Protein AF-A0A7X6T8S1-F1 (afdb_monomer)

Foldseek 3Di:
DVVVVVVVVVVVVVVVVPPPPPPPDPADWAKEAEAAVPFADDGDDIDIHHAFAFDDDDPFGGGDPPAQKDWDAWWWADPNDTDGDDRRGTHHHHGYTYIDIDGNDD

Solvent-accessible surface area (backbone atoms only — not comparable to full-atom values): 6478 Å² total; per-residue (Å²): 117,72,69,64,52,52,54,53,51,55,52,50,53,53,54,64,70,67,45,78,82,74,76,76,63,100,56,66,69,28,43,44,36,60,39,51,76,94,51,52,46,71,73,59,80,65,43,80,41,56,50,63,40,52,59,80,78,70,80,81,56,44,53,41,91,89,47,63,44,41,71,69,50,48,24,39,73,56,96,91,42,79,39,79,61,61,54,84,47,60,39,74,58,70,44,59,36,35,48,39,71,42,68,62,89,127

Structure (mmCIF, N/CA/C/O backbone):
data_AF-A0A7X6T8S1-F1
#
_entry.id   AF-A0A7X6T8S1-F1
#
loop_
_atom_site.group_PDB
_atom_site.id
_atom_site.type_symbol
_atom_site.label_atom_id
_atom_site.label_alt_id
_atom_site.label_comp_id
_atom_site.label_asym_id
_atom_site.label_entity_id
_atom_site.label_seq_id
_atom_site.pdbx_PDB_ins_code
_atom_site.Cartn_x
_atom_site.Cartn_y
_atom_site.Cartn_z
_atom_site.occupancy
_atom_site.B_iso_or_equiv
_atom_site.auth_seq_id
_atom_site.auth_comp_id
_atom_site.auth_asym_id
_atom_site.auth_atom_id
_atom_site.pdbx_PDB_model_num
ATOM 1 N N . MET A 1 1 ? -36.682 29.030 -14.613 1.00 52.78 1 MET A N 1
ATOM 2 C CA . MET A 1 1 ? -35.561 28.813 -13.664 1.00 52.78 1 MET A CA 1
ATOM 3 C C . MET A 1 1 ? -35.725 27.563 -12.783 1.00 52.78 1 MET A C 1
ATOM 5 O O . MET A 1 1 ? -34.734 26.887 -12.562 1.00 52.78 1 MET A O 1
ATOM 9 N N . LYS A 1 2 ? -36.947 27.162 -12.382 1.00 51.16 2 LYS A N 1
ATOM 10 C CA . LYS A 1 2 ? -37.211 25.967 -11.539 1.00 51.16 2 LYS A CA 1
ATOM 11 C C . LYS A 1 2 ? -36.803 24.598 -12.132 1.00 51.16 2 LYS A C 1
ATOM 13 O O . LYS A 1 2 ? -36.411 23.716 -11.385 1.00 51.16 2 LYS A O 1
ATOM 18 N N . LYS A 1 3 ? -36.840 24.424 -13.462 1.00 49.94 3 LYS A N 1
ATOM 19 C CA . LYS A 1 3 ? -36.527 23.135 -14.125 1.00 49.94 3 LYS A CA 1
ATOM 20 C C . LYS A 1 3 ? -35.024 22.821 -14.207 1.00 49.94 3 LYS A C 1
ATOM 22 O O . LYS A 1 3 ? -34.639 21.662 -14.149 1.00 49.94 3 LYS A O 1
ATOM 27 N N . ARG A 1 4 ? -34.177 23.857 -14.311 1.00 57.84 4 ARG A N 1
ATOM 28 C CA . ARG A 1 4 ? -32.709 23.705 -14.367 1.00 57.84 4 ARG A CA 1
ATOM 29 C C . ARG A 1 4 ? -32.128 23.389 -12.988 1.00 57.84 4 ARG A C 1
ATOM 31 O O . ARG A 1 4 ? -31.202 22.603 -12.887 1.00 57.84 4 ARG A O 1
ATO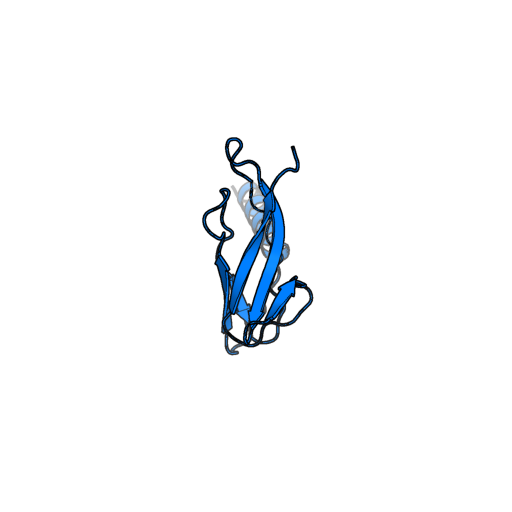M 38 N N . ILE A 1 5 ? -32.736 23.947 -11.940 1.00 61.72 5 ILE A N 1
ATOM 39 C CA . ILE A 1 5 ? -32.377 23.674 -10.543 1.00 61.72 5 ILE A CA 1
ATOM 40 C C . ILE A 1 5 ? -32.802 22.254 -10.145 1.00 61.72 5 ILE A C 1
ATOM 42 O O . ILE A 1 5 ? -32.037 21.560 -9.492 1.00 61.72 5 ILE A O 1
ATOM 46 N N . PHE A 1 6 ? -33.974 21.790 -10.600 1.00 61.16 6 PHE A N 1
ATOM 47 C CA . PHE A 1 6 ? -34.445 20.431 -10.309 1.00 61.16 6 PHE A CA 1
ATOM 48 C C . PHE A 1 6 ? -33.547 19.348 -10.931 1.00 61.16 6 PHE A C 1
ATOM 50 O O . PHE A 1 6 ? -33.230 18.367 -10.269 1.00 61.16 6 PHE A O 1
ATOM 57 N N . GLY A 1 7 ? -33.070 19.556 -12.165 1.00 63.44 7 GLY A N 1
ATOM 58 C CA . GLY A 1 7 ? -32.099 18.653 -12.797 1.00 63.44 7 GLY A CA 1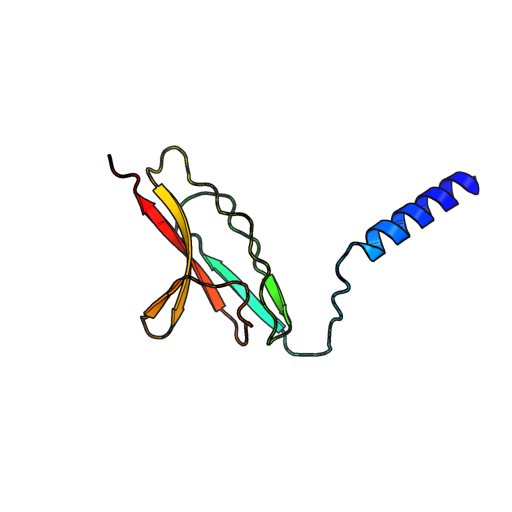
ATOM 59 C C . GLY A 1 7 ? -30.730 18.654 -12.107 1.00 63.44 7 GLY A C 1
ATOM 60 O O . GLY A 1 7 ? -30.115 17.601 -11.971 1.00 63.44 7 GLY A O 1
ATOM 61 N N . LEU A 1 8 ? -30.282 19.814 -11.614 1.00 62.50 8 LEU A N 1
ATOM 62 C CA . LEU A 1 8 ? -29.016 19.934 -10.887 1.00 62.50 8 LEU A CA 1
ATOM 63 C C . LEU A 1 8 ? -29.079 19.259 -9.504 1.00 62.50 8 LEU A C 1
ATOM 65 O O . LEU A 1 8 ? -28.134 18.586 -9.113 1.00 62.50 8 LEU A O 1
ATOM 69 N N . LEU A 1 9 ? -30.208 19.380 -8.795 1.00 61.31 9 LEU A N 1
ATOM 70 C CA . LEU A 1 9 ? -30.448 18.703 -7.514 1.00 61.31 9 LEU A CA 1
ATOM 71 C C . LEU A 1 9 ? -30.560 17.181 -7.672 1.00 61.31 9 LEU A C 1
ATOM 73 O O . LEU A 1 9 ? -29.985 16.450 -6.876 1.00 61.31 9 LEU A O 1
ATOM 77 N N . LEU A 1 10 ? -31.241 16.698 -8.716 1.00 63.22 10 LEU A N 1
ATOM 78 C CA . LEU A 1 10 ? -31.360 15.261 -8.981 1.00 63.22 10 LEU A CA 1
ATOM 79 C C . LEU A 1 10 ? -30.003 14.641 -9.358 1.00 63.22 10 LEU A C 1
ATOM 81 O O . LEU A 1 10 ? -29.666 13.555 -8.893 1.00 63.22 10 LEU A O 1
ATOM 85 N N . SER A 1 11 ? -29.201 15.365 -10.148 1.00 63.34 11 SER A N 1
ATOM 86 C CA . SER A 1 11 ? -27.821 14.989 -10.468 1.00 63.34 11 SER A CA 1
ATOM 87 C C . SER A 1 11 ? -26.934 14.961 -9.223 1.00 63.34 11 SER A C 1
ATOM 89 O O . SER A 1 11 ? -26.147 14.035 -9.073 1.00 63.34 11 SER A O 1
ATOM 91 N N . LEU A 1 12 ? -27.064 15.938 -8.320 1.00 62.00 12 LEU A N 1
ATOM 92 C CA . LEU A 1 12 ? -26.287 16.001 -7.080 1.00 62.00 12 LEU A CA 1
ATOM 93 C C . LEU A 1 12 ? -26.641 14.852 -6.118 1.00 62.00 12 LEU A C 1
ATOM 95 O O . LEU A 1 12 ? -25.747 14.264 -5.515 1.00 62.00 12 LEU A O 1
ATOM 99 N N . CYS A 1 13 ? -27.921 14.476 -6.024 1.00 57.38 13 CYS A N 1
ATOM 100 C CA . CYS A 1 13 ? -28.364 13.328 -5.228 1.00 57.38 13 CYS A CA 1
ATOM 101 C C . CYS A 1 13 ? -27.858 11.986 -5.779 1.00 57.38 13 CYS A C 1
ATOM 103 O O . CYS A 1 13 ? -27.534 11.098 -4.996 1.00 57.38 13 CYS A O 1
ATOM 105 N N . LEU A 1 14 ? -27.758 11.835 -7.104 1.00 60.44 14 LEU A N 1
ATOM 106 C CA . LEU A 1 14 ? -27.240 10.609 -7.717 1.00 60.44 14 LEU A CA 1
ATOM 107 C C . LEU A 1 14 ? -25.730 10.452 -7.482 1.00 60.44 14 LEU A C 1
ATOM 109 O O . LEU A 1 14 ? -25.260 9.347 -7.227 1.00 60.44 14 LEU A O 1
ATOM 113 N N . VAL A 1 15 ? -24.981 11.560 -7.504 1.00 58.38 15 VAL A N 1
ATOM 114 C CA . VAL A 1 15 ? -23.538 11.557 -7.211 1.00 58.38 15 VAL A CA 1
ATOM 115 C C . VAL A 1 15 ? -23.298 11.237 -5.730 1.00 58.38 15 VAL A C 1
ATOM 117 O O . VAL A 1 15 ? -22.388 10.481 -5.415 1.00 58.38 15 VAL A O 1
ATOM 120 N N . MET A 1 16 ? -24.157 11.724 -4.826 1.00 58.03 16 MET A N 1
ATOM 121 C CA . MET A 1 16 ? -24.076 11.451 -3.384 1.00 58.03 16 MET A CA 1
ATOM 122 C C . MET A 1 16 ? -24.487 10.014 -2.996 1.00 58.03 16 MET A C 1
ATOM 124 O O . MET A 1 16 ? -24.081 9.535 -1.945 1.00 58.03 16 MET A O 1
ATOM 128 N N . ALA A 1 17 ? -25.252 9.310 -3.837 1.00 57.12 17 ALA A N 1
ATOM 129 C CA . ALA A 1 17 ? -25.625 7.905 -3.624 1.00 57.12 17 ALA A CA 1
ATOM 130 C C . ALA A 1 17 ? -24.613 6.897 -4.208 1.00 57.12 17 ALA A C 1
ATOM 132 O O . ALA A 1 17 ? -24.687 5.710 -3.897 1.00 57.12 17 ALA A O 1
ATOM 133 N N . LEU A 1 18 ? -23.699 7.361 -5.071 1.00 57.06 18 LEU A N 1
ATOM 134 C CA . LEU A 1 18 ? -22.631 6.558 -5.681 1.00 57.06 18 LEU A CA 1
ATOM 135 C C . LEU A 1 18 ? -21.289 6.692 -4.956 1.00 57.06 18 LEU A C 1
ATOM 137 O O . LEU A 1 18 ? -20.407 5.862 -5.168 1.00 57.06 18 LEU A O 1
ATOM 141 N N . VAL A 1 19 ? -21.124 7.699 -4.092 1.00 57.44 19 VAL A N 1
ATOM 142 C CA . VAL A 1 19 ? -20.046 7.665 -3.099 1.00 57.44 19 VAL A CA 1
ATOM 143 C C . VAL A 1 19 ? -20.392 6.539 -2.127 1.00 57.44 19 VAL A C 1
ATOM 145 O O . VAL A 1 19 ? -21.508 6.545 -1.597 1.00 57.44 19 VAL A O 1
ATOM 148 N N . PRO A 1 20 ? -19.500 5.564 -1.882 1.00 59.56 20 PRO A N 1
ATOM 149 C CA . PRO A 1 20 ? -19.719 4.618 -0.805 1.00 59.56 20 PRO A CA 1
ATOM 150 C C . PRO A 1 20 ? -20.019 5.427 0.455 1.00 59.56 20 PRO A C 1
ATOM 152 O O . PRO A 1 20 ? -19.250 6.319 0.815 1.00 59.56 20 PRO A O 1
ATOM 155 N N . ASN A 1 21 ? -21.173 5.160 1.074 1.00 54.16 21 ASN A N 1
ATOM 156 C CA . ASN A 1 21 ? -21.493 5.667 2.399 1.00 54.16 21 ASN A CA 1
ATOM 157 C C . ASN A 1 21 ? -20.384 5.146 3.316 1.00 54.16 21 ASN A C 1
ATOM 159 O O . ASN A 1 21 ? -20.453 4.023 3.815 1.00 54.16 21 ASN A O 1
ATOM 163 N N . LEU A 1 22 ? -19.334 5.942 3.497 1.00 50.75 22 LEU A N 1
ATOM 164 C CA . LEU A 1 22 ? -18.404 5.780 4.592 1.00 50.75 22 LEU A CA 1
ATOM 165 C C . LEU A 1 22 ? -19.244 6.099 5.819 1.00 50.75 22 LEU A C 1
ATOM 167 O O . LEU A 1 22 ? -19.375 7.251 6.228 1.00 50.75 22 LEU A O 1
ATOM 171 N N . ALA A 1 23 ? -19.902 5.072 6.352 1.00 52.72 23 ALA A N 1
ATOM 172 C CA . ALA A 1 23 ? -20.342 5.068 7.725 1.00 52.72 23 ALA A CA 1
ATOM 173 C C . ALA A 1 23 ? -19.067 5.276 8.541 1.00 52.72 23 ALA A C 1
ATOM 175 O O . ALA A 1 23 ? -18.348 4.328 8.848 1.00 52.72 23 ALA A O 1
ATOM 176 N N . MET A 1 24 ? -18.727 6.540 8.786 1.00 55.72 24 MET A N 1
ATOM 177 C CA . MET A 1 24 ? -17.681 6.909 9.714 1.00 55.72 24 MET A CA 1
ATOM 178 C C . MET A 1 24 ? -18.231 6.542 11.084 1.00 55.72 24 MET A C 1
ATOM 180 O O . MET A 1 24 ? -18.914 7.327 11.737 1.00 55.72 24 MET A O 1
ATOM 184 N N . ALA A 1 25 ? -18.033 5.278 11.449 1.00 54.16 25 ALA A N 1
ATOM 185 C CA . ALA A 1 25 ? -18.090 4.867 12.829 1.00 54.16 25 ALA A CA 1
ATOM 186 C C . ALA A 1 25 ? -17.097 5.757 13.585 1.00 54.16 25 ALA A C 1
ATOM 188 O O . ALA A 1 25 ? -15.992 5.995 13.101 1.00 54.16 25 ALA A O 1
ATOM 189 N N . ASP A 1 26 ? -17.524 6.258 14.738 1.00 61.88 26 ASP A N 1
ATOM 190 C CA . ASP A 1 26 ? -16.759 7.024 15.728 1.00 61.88 26 ASP A CA 1
ATOM 191 C C . ASP A 1 26 ? -15.633 6.169 16.360 1.00 61.88 26 ASP A C 1
ATOM 193 O O . ASP A 1 26 ? -15.538 6.013 17.572 1.00 61.88 26 ASP A O 1
ATOM 197 N N . GLY A 1 27 ? -14.854 5.485 15.522 1.00 71.75 27 GLY A N 1
ATOM 198 C CA . GLY A 1 27 ? -13.854 4.492 15.891 1.00 71.75 27 GLY A CA 1
ATOM 199 C C . GLY A 1 27 ? -12.471 4.866 15.375 1.00 71.75 27 GLY A C 1
ATOM 200 O O . GLY A 1 27 ? -12.337 5.634 14.422 1.00 71.75 27 GLY A O 1
ATOM 201 N N . ASP A 1 28 ? -11.449 4.303 16.021 1.00 92.44 28 ASP A N 1
ATOM 202 C CA . ASP A 1 28 ? -10.042 4.518 15.683 1.00 92.44 28 ASP A CA 1
ATOM 203 C C . ASP A 1 28 ? -9.791 4.336 14.181 1.00 92.44 28 ASP A C 1
ATOM 205 O O . ASP A 1 28 ? -10.263 3.378 13.564 1.00 92.44 28 ASP A O 1
ATOM 209 N N . THR A 1 29 ? -9.017 5.245 13.593 1.00 96.12 29 THR A N 1
ATOM 210 C CA . THR A 1 29 ? -8.551 5.140 12.208 1.00 96.12 29 THR A CA 1
ATOM 211 C C . THR A 1 29 ? -7.097 4.708 12.163 1.00 96.12 29 THR A C 1
ATOM 213 O O . THR A 1 29 ? -6.320 5.051 13.052 1.00 96.12 29 THR A O 1
ATOM 216 N N . VAL A 1 30 ? -6.723 4.032 11.085 1.00 97.75 30 VAL A N 1
ATOM 217 C CA . VAL A 1 30 ? -5.345 3.642 10.781 1.00 97.75 30 VAL A CA 1
ATOM 218 C C . VAL A 1 30 ? -4.948 4.149 9.403 1.00 97.75 30 VAL A C 1
ATOM 220 O O . VAL A 1 30 ? -5.794 4.364 8.529 1.00 97.75 30 VAL A O 1
ATOM 223 N N . THR A 1 31 ? -3.651 4.352 9.215 1.00 98.38 31 THR A N 1
ATOM 224 C CA . THR A 1 31 ? -3.063 4.843 7.973 1.00 98.38 31 THR A CA 1
ATOM 225 C C . THR A 1 31 ? -2.326 3.727 7.247 1.00 98.38 31 THR A C 1
ATOM 227 O O . THR A 1 31 ? -1.418 3.099 7.792 1.00 98.38 31 THR A O 1
ATOM 230 N N . VAL A 1 32 ? -2.675 3.526 5.978 1.00 98.50 32 VAL A N 1
ATOM 231 C CA . VAL A 1 32 ? -1.937 2.678 5.040 1.00 98.50 32 VAL A CA 1
ATOM 232 C C . VAL A 1 32 ? -1.135 3.578 4.114 1.00 98.50 32 VAL A C 1
ATOM 234 O O . VAL A 1 32 ? -1.702 4.354 3.341 1.00 98.50 32 VAL A O 1
ATOM 237 N N . SER A 1 33 ? 0.188 3.486 4.216 1.00 98.19 33 SER A N 1
ATOM 238 C CA . SER A 1 33 ? 1.121 4.224 3.366 1.00 98.19 33 SER A CA 1
ATOM 239 C C . SER A 1 33 ? 1.670 3.341 2.255 1.00 98.19 33 SER A C 1
ATOM 241 O O . SER A 1 33 ? 1.892 2.149 2.466 1.00 98.19 33 SER A O 1
ATOM 243 N N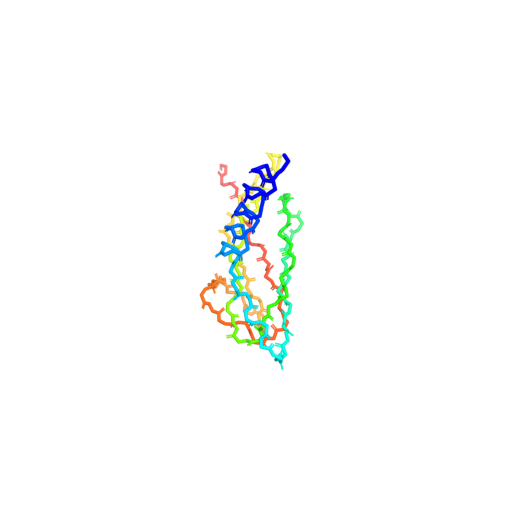 . PHE A 1 34 ? 1.940 3.931 1.094 1.00 97.75 34 PHE A N 1
ATOM 244 C CA . PHE A 1 34 ? 2.500 3.224 -0.056 1.00 97.75 34 PHE A CA 1
ATOM 245 C C . PHE A 1 34 ? 3.927 3.706 -0.321 1.00 97.75 34 PHE A C 1
ATOM 247 O O . PHE A 1 34 ? 4.158 4.876 -0.615 1.00 97.75 34 PHE A O 1
ATOM 254 N N . ASP A 1 35 ? 4.891 2.799 -0.193 1.00 97.12 35 ASP A N 1
ATOM 255 C CA . ASP A 1 35 ? 6.307 3.050 -0.451 1.00 97.12 35 ASP A CA 1
ATOM 256 C C . ASP A 1 35 ? 6.708 2.399 -1.776 1.00 97.12 35 ASP A C 1
ATOM 258 O O . ASP A 1 35 ? 6.718 1.176 -1.911 1.00 97.12 35 ASP A O 1
ATOM 262 N N . MET A 1 36 ? 7.043 3.235 -2.754 1.00 95.44 36 MET A N 1
ATOM 263 C CA . MET A 1 36 ? 7.404 2.817 -4.108 1.00 95.44 36 MET A CA 1
ATOM 264 C C . MET A 1 36 ? 8.795 2.181 -4.215 1.00 95.44 36 MET A C 1
ATOM 266 O O . MET A 1 36 ? 9.114 1.638 -5.269 1.00 95.44 36 MET A O 1
ATOM 270 N N . LYS A 1 37 ? 9.622 2.224 -3.159 1.00 94.44 37 LYS A N 1
ATOM 271 C CA . LYS A 1 37 ? 11.011 1.728 -3.177 1.00 94.44 37 LYS A CA 1
ATOM 272 C C . LYS A 1 37 ? 11.851 2.319 -4.312 1.00 94.44 37 LYS A C 1
ATOM 274 O O . LYS A 1 37 ? 12.596 1.599 -4.963 1.00 94.44 37 LYS A O 1
ATOM 279 N N . ASP A 1 38 ? 11.718 3.62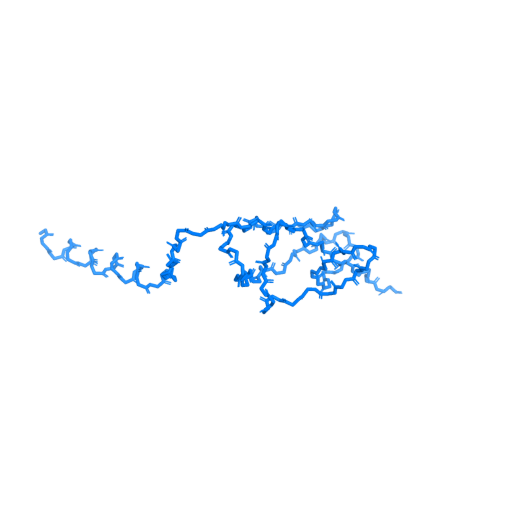9 -4.514 1.00 90.25 38 ASP A N 1
ATOM 280 C CA . ASP A 1 38 ? 12.499 4.432 -5.466 1.00 90.25 38 ASP A CA 1
ATOM 281 C C . ASP A 1 38 ? 12.367 4.031 -6.949 1.00 90.25 38 ASP A C 1
ATOM 283 O O . ASP A 1 38 ? 13.200 4.417 -7.763 1.00 90.25 38 ASP A O 1
ATOM 287 N N . HIS A 1 39 ? 11.305 3.307 -7.313 1.00 91.38 39 HIS A N 1
ATOM 288 C CA . HIS A 1 39 ? 11.019 2.894 -8.688 1.00 91.38 39 HIS A CA 1
ATOM 289 C C . HIS A 1 39 ? 9.670 3.414 -9.177 1.00 91.38 39 HIS A C 1
ATOM 291 O O . HIS A 1 39 ? 8.729 3.576 -8.398 1.00 91.38 39 HIS A O 1
ATOM 297 N N . GLY A 1 40 ? 9.555 3.597 -10.493 1.00 90.00 40 GLY A N 1
ATOM 298 C CA . GLY A 1 40 ? 8.297 3.960 -11.142 1.00 90.00 40 GLY A CA 1
ATOM 299 C C . GLY A 1 40 ? 7.774 5.361 -10.800 1.00 90.00 40 GLY A C 1
ATOM 300 O O . GLY A 1 40 ? 8.449 6.205 -10.214 1.00 90.00 40 GLY A O 1
ATOM 301 N N . THR A 1 41 ? 6.536 5.631 -11.207 1.00 90.25 41 THR A N 1
ATOM 302 C CA . THR A 1 41 ? 5.819 6.892 -10.972 1.00 90.25 41 THR A CA 1
ATOM 303 C C . THR A 1 41 ? 4.366 6.624 -10.589 1.00 90.25 41 THR A C 1
ATOM 305 O O . THR A 1 41 ? 3.878 5.499 -10.702 1.00 90.25 41 THR A O 1
ATOM 308 N N . GLY A 1 42 ? 3.665 7.662 -10.121 1.00 88.94 42 GLY A N 1
ATOM 309 C CA . GLY A 1 42 ? 2.259 7.535 -9.730 1.00 88.94 42 GLY A CA 1
ATOM 310 C C . GLY A 1 42 ? 2.074 6.795 -8.406 1.00 88.94 42 GLY A C 1
ATOM 311 O O . GLY A 1 42 ? 1.212 5.932 -8.306 1.00 88.94 42 GLY A O 1
ATOM 312 N N . ALA A 1 43 ? 2.891 7.123 -7.397 1.00 89.56 43 ALA A N 1
ATOM 313 C CA . ALA A 1 43 ? 2.732 6.581 -6.050 1.00 89.56 43 ALA A CA 1
ATOM 314 C C . ALA A 1 43 ? 1.275 6.753 -5.568 1.00 89.56 43 ALA A C 1
ATOM 316 O O . ALA A 1 43 ? 0.752 7.874 -5.649 1.00 89.56 43 ALA A O 1
ATOM 317 N N . PRO A 1 44 ? 0.616 5.692 -5.066 1.00 95.50 44 PRO A N 1
ATOM 318 C CA . PRO A 1 44 ? -0.739 5.817 -4.558 1.00 95.50 44 PRO A CA 1
ATOM 319 C C . PRO A 1 44 ? -0.825 6.803 -3.395 1.00 95.50 44 PRO A C 1
ATOM 321 O O . PRO A 1 44 ? 0.101 6.946 -2.596 1.00 95.50 44 PRO A O 1
ATOM 324 N N . VAL A 1 45 ? -1.977 7.458 -3.270 1.00 96.06 45 VAL A N 1
ATOM 325 C CA . VAL A 1 45 ? -2.260 8.311 -2.114 1.00 96.06 45 VAL A CA 1
ATOM 326 C C . VAL A 1 45 ? -2.447 7.429 -0.878 1.00 96.06 45 VAL A C 1
ATOM 328 O O . VAL A 1 45 ? -3.152 6.420 -0.929 1.00 96.06 45 VAL A O 1
ATOM 331 N N . ASN A 1 46 ? -1.840 7.830 0.241 1.00 97.62 46 ASN A N 1
ATOM 332 C CA . ASN A 1 46 ? -2.041 7.161 1.524 1.00 97.62 46 ASN A CA 1
ATOM 333 C C . ASN A 1 46 ? -3.527 7.131 1.896 1.00 97.62 46 ASN A C 1
ATOM 335 O O . ASN A 1 46 ? -4.256 8.105 1.698 1.00 97.62 46 ASN A O 1
ATOM 339 N N . GLN A 1 47 ? -3.961 6.022 2.483 1.00 98.06 47 GLN A N 1
ATOM 340 C CA . GLN A 1 47 ? -5.349 5.830 2.883 1.00 98.06 47 GLN A CA 1
ATOM 341 C C . GLN A 1 47 ? -5.479 5.942 4.396 1.00 98.06 47 GLN A C 1
ATOM 343 O O . GLN A 1 47 ? -4.726 5.307 5.131 1.00 98.06 47 GLN A O 1
ATOM 348 N N . THR A 1 48 ? -6.467 6.704 4.857 1.00 97.44 48 THR A N 1
ATOM 349 C CA . THR A 1 48 ? -6.919 6.692 6.251 1.00 97.44 48 THR A CA 1
ATOM 350 C C . THR A 1 48 ? -8.255 5.970 6.296 1.00 97.44 48 THR A C 1
ATOM 352 O O . THR A 1 48 ? -9.238 6.444 5.725 1.00 97.44 48 THR A O 1
ATOM 355 N N . ILE A 1 49 ? -8.279 4.806 6.938 1.00 96.19 49 ILE A N 1
ATOM 356 C CA . ILE A 1 49 ? -9.433 3.902 6.970 1.00 96.19 49 ILE A CA 1
ATOM 357 C C . ILE A 1 49 ? -9.810 3.567 8.416 1.00 96.19 49 ILE A C 1
ATOM 359 O O . ILE A 1 49 ? -8.954 3.649 9.302 1.00 96.19 49 ILE A O 1
ATOM 363 N N . PRO A 1 50 ? -11.071 3.193 8.690 1.00 96.06 50 PRO A N 1
ATOM 364 C CA . PRO A 1 50 ? -11.441 2.676 10.000 1.00 96.06 50 PRO A CA 1
ATOM 365 C C . PRO A 1 50 ? -10.598 1.449 10.371 1.00 96.06 50 PRO A C 1
ATOM 367 O O . PRO A 1 50 ? -10.323 0.579 9.544 1.00 96.06 50 PRO A O 1
ATOM 370 N N . LYS A 1 51 ? -10.190 1.353 11.634 1.00 96.25 51 LYS A N 1
ATOM 371 C CA . LYS A 1 51 ? -9.472 0.187 12.147 1.00 96.25 51 LYS A CA 1
ATOM 372 C C . LYS A 1 51 ? -10.320 -1.074 11.975 1.00 96.25 51 LYS A C 1
ATOM 374 O O . LYS A 1 51 ? -11.508 -1.098 12.290 1.00 96.25 51 LYS A O 1
ATOM 379 N N . GLY A 1 52 ? -9.685 -2.143 11.511 1.00 96.25 52 GLY A N 1
ATOM 380 C CA . GLY A 1 52 ? -10.321 -3.436 11.292 1.00 96.25 52 GLY A CA 1
ATOM 381 C C . GLY A 1 52 ? -11.050 -3.559 9.954 1.00 96.25 52 GLY A C 1
ATOM 382 O O . GLY A 1 52 ? -11.749 -4.551 9.767 1.00 96.25 52 GLY A O 1
ATOM 383 N N . THR A 1 53 ? -10.889 -2.611 9.025 1.00 96.19 53 THR A N 1
ATOM 384 C CA . THR A 1 53 ? -11.413 -2.714 7.651 1.00 96.19 53 THR A CA 1
ATOM 385 C C . THR A 1 53 ? -10.289 -2.933 6.636 1.00 96.19 53 THR A C 1
ATOM 387 O O . THR A 1 53 ? -9.136 -2.593 6.920 1.00 96.19 53 THR A O 1
ATOM 390 N N . PRO A 1 54 ? -10.582 -3.495 5.452 1.00 97.88 54 PRO A N 1
ATOM 391 C CA . PRO A 1 54 ? -9.604 -3.569 4.375 1.00 97.88 54 PRO A CA 1
ATOM 392 C C . PRO A 1 54 ? -9.303 -2.187 3.786 1.00 97.88 54 PRO A C 1
ATOM 394 O O . PRO A 1 54 ? -10.160 -1.300 3.768 1.00 97.88 54 PRO A O 1
ATOM 397 N N . ALA A 1 55 ? -8.079 -2.025 3.283 1.00 97.94 55 ALA A N 1
ATOM 398 C CA . ALA A 1 55 ? -7.717 -0.906 2.421 1.00 97.94 55 ALA A CA 1
ATOM 399 C C . ALA A 1 55 ? -8.216 -1.154 0.994 1.00 97.94 55 ALA A C 1
ATOM 401 O O . ALA A 1 55 ? -8.345 -2.299 0.564 1.00 97.94 55 ALA A O 1
ATOM 402 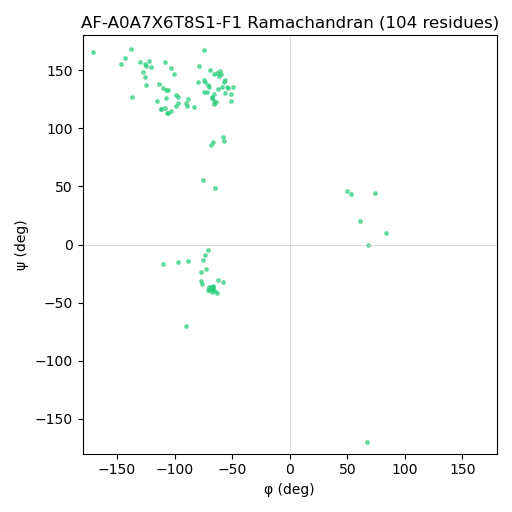N N . VAL A 1 56 ? -8.457 -0.086 0.239 1.00 98.06 56 VAL A N 1
ATOM 403 C CA . VAL A 1 56 ? -8.769 -0.200 -1.188 1.00 98.06 56 VAL A CA 1
ATOM 404 C C . VAL A 1 56 ? -7.482 -0.536 -1.937 1.00 98.06 56 VAL A C 1
ATOM 406 O O . VAL A 1 56 ? -6.458 0.116 -1.731 1.00 98.06 56 VAL A O 1
ATOM 409 N N . GLU A 1 57 ? -7.515 -1.545 -2.803 1.00 97.50 57 GLU A N 1
ATOM 410 C CA . GLU A 1 57 ? -6.389 -1.828 -3.695 1.00 97.50 57 GLU A CA 1
ATOM 411 C C . GLU A 1 57 ? -6.189 -0.643 -4.656 1.00 97.50 57 GLU A C 1
ATOM 413 O O . GLU A 1 57 ? -7.151 -0.237 -5.317 1.00 97.50 57 GLU A O 1
ATOM 418 N N . PRO A 1 58 ? -4.994 -0.022 -4.692 1.00 96.56 58 PRO A N 1
ATOM 419 C CA . PRO A 1 58 ? -4.739 1.091 -5.595 1.00 96.56 58 PRO A CA 1
ATOM 420 C C . PRO A 1 58 ? -4.576 0.595 -7.035 1.00 96.56 58 PRO A C 1
ATOM 422 O O . PRO A 1 58 ? -4.381 -0.593 -7.279 1.00 96.56 58 PRO A O 1
ATOM 425 N N . GLU A 1 59 ? -4.589 1.523 -7.991 1.00 95.44 59 GLU A N 1
ATOM 426 C CA . GLU A 1 59 ? -4.075 1.216 -9.327 1.00 95.44 59 GLU A CA 1
ATOM 427 C C . GLU A 1 59 ? -2.589 0.837 -9.250 1.00 95.44 59 GLU A C 1
ATOM 429 O O . GLU A 1 59 ? -1.837 1.374 -8.425 1.00 95.44 59 GLU A O 1
ATOM 434 N N . ASP A 1 60 ? -2.177 -0.092 -10.113 1.00 93.31 60 ASP A N 1
ATOM 435 C CA . ASP A 1 60 ? -0.791 -0.541 -10.168 1.00 93.31 60 ASP A CA 1
ATOM 436 C C . ASP A 1 60 ? 0.136 0.627 -10.538 1.00 93.31 60 ASP A C 1
ATOM 438 O O . ASP A 1 60 ? -0.136 1.361 -11.498 1.00 93.31 60 ASP A O 1
ATOM 442 N N . PRO A 1 61 ? 1.256 0.800 -9.818 1.00 93.19 61 PRO A N 1
ATOM 443 C CA . PRO A 1 61 ? 2.228 1.817 -10.163 1.00 93.19 61 PRO A CA 1
ATOM 444 C C . PRO A 1 61 ? 2.810 1.648 -11.565 1.00 93.19 61 PRO A C 1
ATOM 446 O O . PRO A 1 61 ? 3.048 0.537 -12.043 1.00 93.19 61 PRO A O 1
ATOM 449 N N . VAL A 1 62 ? 3.122 2.774 -12.206 1.00 90.88 62 VAL A N 1
ATOM 450 C CA . VAL A 1 62 ? 3.643 2.780 -13.576 1.00 90.88 62 VAL A CA 1
ATOM 451 C C . VAL A 1 62 ? 5.174 2.692 -13.541 1.00 90.88 62 VAL A C 1
ATOM 453 O O . VAL A 1 62 ? 5.801 3.605 -12.996 1.00 90.88 62 VAL A O 1
ATOM 456 N N . PRO A 1 63 ? 5.809 1.649 -14.113 1.00 90.38 63 PRO A N 1
ATOM 457 C CA . PRO A 1 63 ? 7.266 1.584 -14.215 1.00 90.38 63 PRO A CA 1
ATOM 458 C C . PRO A 1 63 ? 7.812 2.717 -15.093 1.00 90.38 63 PRO A C 1
ATOM 460 O O . PRO A 1 63 ? 7.176 3.131 -16.065 1.00 90.38 63 PRO A O 1
ATOM 463 N N . LEU A 1 64 ? 9.012 3.201 -14.770 1.00 87.19 64 LEU A N 1
ATOM 464 C CA . LEU A 1 64 ? 9.718 4.161 -15.615 1.00 87.19 64 LEU A CA 1
ATOM 465 C C . LEU A 1 64 ? 10.231 3.451 -16.884 1.00 87.19 64 LEU A C 1
ATOM 467 O O . LEU A 1 64 ? 10.844 2.395 -16.759 1.00 87.19 64 LEU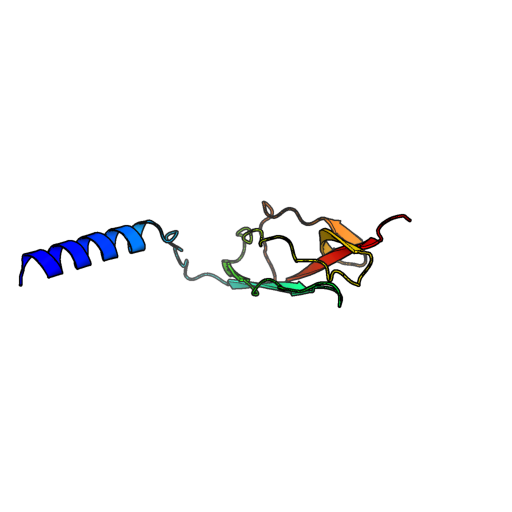 A O 1
ATOM 471 N N . PRO A 1 65 ? 10.012 3.985 -18.102 1.00 82.19 65 PRO A N 1
ATOM 472 C CA . PRO A 1 65 ? 10.401 3.312 -19.350 1.00 82.19 65 PRO A CA 1
ATOM 473 C C . PRO A 1 65 ? 11.896 2.977 -19.466 1.00 82.19 65 PRO A C 1
ATOM 475 O O . PRO A 1 65 ? 12.275 1.999 -20.110 1.00 82.19 65 PRO A O 1
ATOM 478 N N . GLU A 1 66 ? 12.751 3.812 -18.883 1.00 85.44 66 GLU A N 1
ATOM 479 C CA . GLU A 1 66 ? 14.202 3.644 -18.815 1.00 85.44 66 GLU A CA 1
ATOM 480 C C . GLU A 1 66 ? 14.637 2.621 -17.762 1.00 85.44 66 GLU A C 1
ATOM 482 O O . GLU A 1 66 ? 15.717 2.030 -17.869 1.00 85.44 66 GLU A O 1
ATOM 487 N N . GLU A 1 67 ? 13.793 2.391 -16.757 1.00 82.38 67 GLU A N 1
ATOM 488 C CA . GLU A 1 67 ? 14.025 1.410 -15.718 1.00 82.38 67 GLU A CA 1
ATOM 489 C C . GLU A 1 67 ? 13.572 0.054 -16.236 1.00 82.38 67 GLU A C 1
ATOM 491 O O . GLU A 1 67 ? 12.407 -0.180 -16.551 1.00 82.38 67 GLU A O 1
ATOM 496 N N . LYS A 1 68 ? 14.514 -0.884 -16.331 1.00 88.38 68 LYS A N 1
ATOM 497 C CA . LYS A 1 68 ? 14.197 -2.248 -16.739 1.00 88.38 68 LYS A CA 1
ATOM 498 C C . LYS A 1 68 ? 13.523 -3.027 -15.599 1.00 88.38 68 LYS A C 1
ATOM 500 O O . LYS A 1 68 ? 13.972 -4.120 -15.276 1.00 88.38 68 LYS A O 1
ATOM 505 N N . PHE A 1 69 ? 12.425 -2.510 -15.061 1.00 92.06 69 PHE A N 1
ATOM 506 C CA . PHE A 1 69 ? 11.611 -3.149 -14.037 1.00 92.06 69 PHE A CA 1
ATOM 507 C C . PHE A 1 69 ? 10.127 -3.158 -14.417 1.00 92.06 69 PHE A C 1
ATOM 509 O O . PHE A 1 69 ? 9.663 -2.331 -15.203 1.00 92.06 69 PHE A O 1
ATOM 516 N N . TYR A 1 70 ? 9.375 -4.086 -13.834 1.00 92.50 70 TYR A N 1
ATOM 517 C CA . TYR A 1 70 ? 7.916 -4.071 -13.812 1.00 92.50 70 TYR A CA 1
ATOM 518 C C . TYR A 1 70 ? 7.410 -4.214 -12.378 1.00 92.50 70 TYR A C 1
ATOM 520 O O . TYR A 1 70 ? 8.057 -4.844 -11.532 1.00 92.50 70 TYR A O 1
ATOM 528 N N . PHE A 1 71 ? 6.260 -3.598 -12.102 1.00 95.44 71 PHE A N 1
ATOM 529 C CA . PHE A 1 71 ? 5.601 -3.727 -10.810 1.00 95.44 71 PHE A CA 1
ATOM 530 C C . PHE A 1 71 ? 5.104 -5.162 -10.636 1.00 95.44 71 PHE A C 1
ATOM 532 O O . PHE A 1 71 ? 4.415 -5.702 -11.500 1.00 95.44 71 PHE A O 1
ATOM 539 N N . GLY A 1 72 ? 5.485 -5.789 -9.528 1.00 95.62 72 GLY A N 1
ATOM 540 C CA . GLY A 1 72 ? 5.039 -7.127 -9.174 1.00 95.62 72 GLY A CA 1
ATOM 541 C C . GLY A 1 72 ? 3.769 -7.091 -8.337 1.00 95.62 72 GLY A C 1
ATOM 542 O O . GLY A 1 72 ? 2.716 -7.555 -8.764 1.00 95.62 72 GLY A O 1
ATOM 543 N N . TYR A 1 73 ? 3.904 -6.623 -7.097 1.00 97.06 73 TYR A N 1
ATOM 544 C CA . TYR A 1 73 ? 2.812 -6.521 -6.130 1.00 97.06 73 TYR A CA 1
ATOM 545 C C . TYR A 1 73 ? 3.247 -5.734 -4.890 1.00 97.06 73 TYR A C 1
ATOM 547 O O . TYR A 1 73 ? 4.436 -5.550 -4.617 1.00 97.06 73 TYR A O 1
ATOM 555 N N . TRP A 1 74 ? 2.269 -5.328 -4.086 1.00 98.25 74 TRP A N 1
ATOM 556 C CA . TRP A 1 74 ? 2.496 -4.741 -2.770 1.00 98.25 74 TRP A CA 1
ATOM 557 C C . TRP A 1 74 ? 2.901 -5.797 -1.742 1.00 98.25 74 TRP A C 1
ATOM 559 O O . TRP A 1 74 ? 2.380 -6.915 -1.723 1.00 98.25 74 TRP A O 1
ATOM 569 N N . THR A 1 75 ? 3.821 -5.437 -0.854 1.00 98.19 75 THR A N 1
ATOM 570 C CA . THR A 1 75 ? 4.305 -6.297 0.226 1.00 98.19 75 THR A CA 1
ATOM 571 C C . THR A 1 75 ? 4.173 -5.618 1.576 1.00 98.19 75 THR A C 1
ATOM 573 O O . THR A 1 75 ? 4.378 -4.413 1.703 1.00 98.19 75 THR A O 1
ATOM 576 N N . TYR A 1 76 ? 3.864 -6.402 2.603 1.00 97.69 76 TYR A N 1
ATOM 577 C CA . TYR A 1 76 ? 3.941 -5.966 3.989 1.00 97.69 76 TYR A CA 1
ATOM 578 C C . TYR A 1 76 ? 5.138 -6.626 4.669 1.00 97.69 76 TYR A C 1
ATOM 580 O O . TYR A 1 76 ? 5.351 -7.837 4.540 1.00 97.69 76 TYR A O 1
ATOM 588 N N . ILE A 1 77 ? 5.924 -5.818 5.383 1.00 93.12 77 ILE A N 1
ATOM 589 C CA . ILE A 1 77 ? 7.124 -6.265 6.086 1.00 93.12 77 ILE A CA 1
ATOM 590 C C . ILE A 1 77 ? 6.849 -6.243 7.584 1.00 93.12 77 ILE A C 1
ATOM 592 O O . ILE A 1 77 ? 6.637 -5.184 8.173 1.00 93.12 77 ILE A O 1
ATOM 596 N N . ARG A 1 78 ? 6.901 -7.413 8.220 1.00 91.12 78 ARG A N 1
ATOM 597 C CA . ARG A 1 78 ? 6.746 -7.545 9.671 1.00 91.12 78 ARG A CA 1
ATOM 598 C C . ARG A 1 78 ? 7.767 -8.526 10.216 1.00 91.12 78 ARG A C 1
ATOM 600 O O . ARG A 1 78 ? 7.840 -9.660 9.758 1.00 91.12 78 ARG A O 1
ATOM 607 N N . ASN A 1 79 ? 8.540 -8.105 11.218 1.00 91.69 79 ASN A N 1
ATOM 608 C CA . ASN A 1 79 ? 9.578 -8.930 11.849 1.00 91.69 79 ASN A CA 1
ATOM 609 C C . ASN A 1 79 ? 10.525 -9.593 10.830 1.00 91.69 79 ASN A C 1
ATOM 611 O O . ASN A 1 79 ? 10.793 -10.785 10.931 1.00 91.69 79 ASN A O 1
ATOM 615 N N . TYR A 1 80 ? 11.003 -8.829 9.841 1.00 89.81 80 TYR A N 1
ATOM 616 C CA . TYR A 1 80 ? 11.873 -9.295 8.746 1.00 89.81 80 TYR A CA 1
ATOM 617 C C . TYR A 1 80 ? 11.227 -10.250 7.728 1.00 89.81 80 TYR A C 1
ATOM 619 O O . TYR A 1 80 ? 11.880 -10.626 6.757 1.00 89.81 80 TYR A O 1
ATOM 627 N N . PHE A 1 81 ? 9.951 -10.606 7.886 1.00 93.00 81 PHE A N 1
ATOM 628 C CA . PHE A 1 81 ? 9.214 -11.365 6.882 1.00 93.00 81 PHE A CA 1
ATOM 629 C C . PHE A 1 81 ? 8.574 -10.416 5.877 1.00 93.00 81 PHE A C 1
ATOM 631 O O . PHE A 1 81 ? 7.821 -9.521 6.260 1.00 93.00 81 PHE A O 1
ATOM 638 N N . VAL A 1 82 ? 8.862 -10.640 4.596 1.00 94.19 82 VAL A N 1
ATOM 639 C CA . VAL A 1 82 ? 8.238 -9.940 3.470 1.00 94.19 82 VAL A CA 1
ATOM 640 C C . VAL A 1 82 ? 7.140 -10.836 2.921 1.00 94.19 82 VAL A C 1
ATOM 642 O O . VAL A 1 82 ? 7.412 -11.952 2.484 1.00 94.19 82 VAL A O 1
ATOM 645 N N . THR A 1 83 ? 5.898 -10.363 2.955 1.00 96.62 83 THR A N 1
ATOM 646 C CA . THR A 1 83 ? 4.742 -11.125 2.462 1.00 96.62 83 THR A CA 1
ATOM 647 C C . THR A 1 83 ? 3.996 -10.297 1.432 1.00 96.62 83 THR A C 1
ATOM 649 O O . THR A 1 83 ? 3.790 -9.103 1.648 1.00 96.62 83 THR A O 1
ATOM 652 N N . ARG A 1 84 ? 3.574 -10.916 0.323 1.00 97.94 84 ARG A N 1
ATOM 653 C CA . ARG A 1 84 ? 2.629 -10.284 -0.607 1.00 97.94 84 ARG A CA 1
ATOM 654 C C . ARG A 1 84 ? 1.366 -9.894 0.158 1.00 97.94 84 ARG A C 1
ATOM 656 O O . ARG A 1 84 ? 0.817 -10.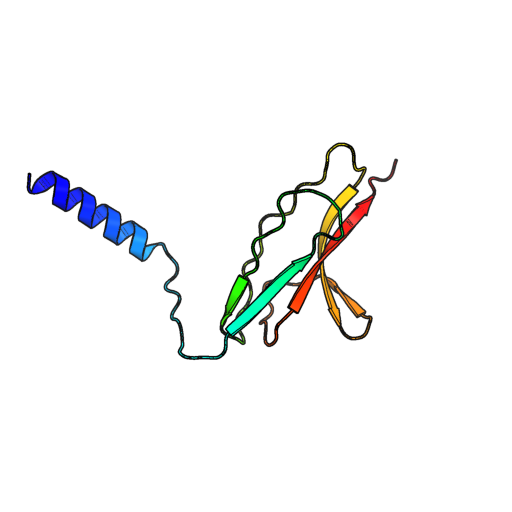713 0.891 1.00 97.94 84 ARG A O 1
ATOM 663 N N . TRP A 1 85 ? 0.931 -8.654 -0.002 1.00 98.12 85 TRP A N 1
ATOM 664 C CA . TRP A 1 85 ? -0.284 -8.172 0.629 1.00 98.12 85 TRP A CA 1
ATOM 665 C C . TRP A 1 85 ? -1.521 -8.623 -0.151 1.00 98.12 85 TRP A C 1
ATOM 667 O O . TRP A 1 85 ? -1.521 -8.630 -1.381 1.00 98.12 85 TRP A O 1
ATOM 677 N N . ASP A 1 86 ? -2.559 -9.000 0.587 1.00 98.19 86 ASP A N 1
ATOM 678 C CA . ASP A 1 86 ? -3.896 -9.289 0.077 1.00 98.19 86 ASP A CA 1
ATOM 679 C C . ASP A 1 86 ? -4.826 -8.193 0.606 1.00 98.19 86 ASP A C 1
ATOM 681 O O . ASP A 1 86 ? -4.991 -8.050 1.820 1.00 98.19 86 ASP A O 1
ATOM 685 N N . PHE A 1 87 ? -5.400 -7.396 -0.297 1.00 98.00 87 PHE A N 1
ATOM 686 C CA . PHE A 1 87 ? -6.248 -6.253 0.053 1.00 98.00 87 PHE A CA 1
ATOM 687 C C . PHE A 1 87 ? -7.614 -6.654 0.620 1.00 98.00 87 PHE A C 1
ATOM 689 O O . PHE A 1 87 ? -8.342 -5.793 1.103 1.00 98.00 87 PHE A O 1
ATOM 696 N N . SER A 1 88 ? -7.952 -7.946 0.651 1.00 97.88 88 SER A N 1
ATOM 697 C CA . SER A 1 88 ? -9.096 -8.435 1.426 1.00 97.88 88 SER A CA 1
ATOM 698 C C . SER A 1 88 ? -8.822 -8.500 2.937 1.00 97.88 88 SER A C 1
ATOM 700 O O . SER A 1 88 ? -9.763 -8.618 3.724 1.00 97.88 88 SER A O 1
ATOM 702 N N . ASN A 1 89 ? -7.558 -8.388 3.367 1.00 97.69 89 ASN A N 1
ATOM 703 C CA . ASN A 1 89 ? -7.190 -8.398 4.780 1.00 97.69 89 ASN A CA 1
ATOM 704 C C . ASN A 1 89 ? -7.559 -7.093 5.490 1.00 97.69 89 ASN A C 1
ATOM 706 O O . ASN A 1 89 ? -7.301 -5.992 5.006 1.00 97.69 89 ASN A O 1
ATOM 710 N N . ASN A 1 90 ? -8.053 -7.232 6.718 1.00 97.25 90 ASN A N 1
ATOM 711 C CA . ASN A 1 90 ? -8.306 -6.103 7.603 1.00 97.25 90 ASN A CA 1
ATOM 712 C C . ASN A 1 90 ? -6.999 -5.477 8.107 1.00 97.25 90 ASN A C 1
ATOM 714 O O . ASN A 1 90 ? -6.094 -6.178 8.570 1.00 97.25 90 ASN A O 1
ATOM 718 N N . VAL A 1 91 ? -6.951 -4.147 8.117 1.00 97.25 91 VAL A N 1
ATOM 719 C CA . VAL A 1 91 ? -5.835 -3.370 8.662 1.00 97.25 91 VAL A CA 1
ATOM 720 C C . VAL A 1 91 ? -6.170 -2.943 10.083 1.00 97.25 91 VAL A C 1
ATOM 722 O O . VAL A 1 91 ? -7.183 -2.292 10.322 1.00 97.25 91 VAL A O 1
ATOM 725 N N . ASN A 1 92 ? -5.330 -3.324 11.044 1.00 96.19 92 ASN A N 1
ATOM 726 C CA . ASN A 1 92 ? -5.584 -3.061 12.463 1.00 96.19 92 ASN A CA 1
ATOM 727 C C . ASN A 1 92 ? -4.647 -2.021 13.078 1.00 96.19 92 ASN A C 1
ATOM 729 O O . ASN A 1 92 ? -4.969 -1.481 14.133 1.00 96.19 92 ASN A O 1
ATOM 733 N N . ASP A 1 93 ? -3.527 -1.729 12.430 1.00 96.44 93 ASP A N 1
ATOM 734 C CA . ASP A 1 93 ? -2.528 -0.771 12.886 1.00 96.44 93 ASP A CA 1
ATOM 735 C C . ASP A 1 93 ? -1.961 -0.039 11.669 1.00 96.44 93 ASP A C 1
ATOM 737 O O . ASP A 1 93 ? -2.062 -0.539 10.543 1.00 96.44 93 ASP A O 1
ATOM 741 N N . ASP A 1 94 ? -1.357 1.126 11.900 1.00 97.81 94 ASP A N 1
ATOM 742 C CA . ASP A 1 94 ? -0.655 1.856 10.849 1.00 97.81 94 ASP A CA 1
ATOM 743 C C . ASP A 1 94 ? 0.386 0.954 10.179 1.00 97.81 94 ASP A C 1
ATOM 745 O O . ASP A 1 94 ? 1.150 0.235 10.836 1.00 97.81 94 ASP A O 1
ATOM 749 N N . MET A 1 95 ? 0.417 0.985 8.851 1.00 97.56 95 MET A N 1
ATOM 750 C CA . MET A 1 95 ? 1.289 0.118 8.075 1.00 97.56 95 MET A CA 1
ATOM 751 C C . MET A 1 95 ? 1.785 0.787 6.800 1.00 97.56 95 MET A C 1
ATOM 753 O O . MET A 1 95 ? 1.135 1.662 6.227 1.00 97.56 95 MET A O 1
ATOM 757 N N . THR A 1 96 ? 2.927 0.302 6.322 1.00 97.94 96 THR A N 1
ATOM 758 C CA . THR A 1 96 ? 3.472 0.666 5.016 1.00 97.94 96 THR A CA 1
ATOM 759 C C . THR A 1 96 ? 3.484 -0.561 4.120 1.00 97.94 96 THR A C 1
ATOM 761 O O . THR A 1 96 ? 4.089 -1.581 4.460 1.00 97.94 96 THR A O 1
ATOM 764 N N . LEU A 1 97 ? 2.835 -0.448 2.967 1.00 98.31 97 LEU A N 1
ATOM 765 C CA . LEU A 1 97 ? 2.934 -1.398 1.872 1.00 98.31 97 LEU A CA 1
ATOM 766 C C . LEU A 1 97 ? 4.067 -0.965 0.948 1.00 98.31 97 LEU A C 1
ATOM 768 O O . LEU A 1 97 ? 4.078 0.150 0.439 1.00 98.31 97 LEU A O 1
ATOM 772 N N . SER A 1 98 ? 5.043 -1.844 0.759 1.00 97.62 98 SER A N 1
ATOM 773 C CA . SER A 1 98 ? 6.205 -1.615 -0.098 1.00 97.62 98 SER A CA 1
ATOM 774 C C . SER A 1 98 ? 5.999 -2.271 -1.457 1.00 97.62 98 SER A C 1
ATOM 776 O O . SER A 1 98 ? 5.683 -3.463 -1.515 1.00 97.62 98 SER A O 1
ATOM 778 N N . ALA A 1 99 ? 6.194 -1.524 -2.537 1.00 97.25 99 ALA A N 1
ATOM 779 C CA . ALA A 1 99 ? 6.161 -2.061 -3.887 1.00 97.25 99 ALA A CA 1
ATOM 780 C C . ALA A 1 99 ? 7.332 -3.032 -4.091 1.00 97.25 99 ALA A C 1
ATOM 782 O O . ALA A 1 99 ? 8.482 -2.713 -3.780 1.00 97.25 99 ALA A O 1
ATOM 783 N N . LEU A 1 100 ? 7.037 -4.227 -4.601 1.00 96.00 100 LEU A N 1
ATOM 784 C CA . LEU A 1 100 ? 8.046 -5.156 -5.088 1.00 96.00 100 LEU A CA 1
ATOM 785 C C . LEU A 1 100 ? 8.159 -5.014 -6.603 1.00 96.00 100 LEU A C 1
ATOM 787 O O . LEU A 1 100 ? 7.165 -5.144 -7.319 1.00 96.00 100 LEU A O 1
ATOM 791 N N . TRP A 1 101 ? 9.382 -4.800 -7.073 1.00 95.56 101 TRP A N 1
ATOM 792 C CA . TRP A 1 101 ? 9.707 -4.635 -8.483 1.00 95.56 101 TRP A CA 1
ATOM 793 C C . TRP A 1 101 ? 10.557 -5.803 -8.957 1.00 95.56 101 TRP A C 1
ATOM 795 O O . TRP A 1 101 ? 11.482 -6.232 -8.264 1.00 95.56 101 TRP A O 1
ATOM 805 N N . PHE A 1 102 ? 10.258 -6.307 -10.147 1.00 93.38 102 PHE A N 1
ATOM 806 C CA . PHE A 1 102 ? 11.037 -7.358 -10.785 1.00 93.38 102 PHE A CA 1
ATOM 807 C C . PHE A 1 102 ? 11.782 -6.782 -11.983 1.00 93.38 102 PHE A C 1
ATOM 809 O O . PHE A 1 102 ? 11.179 -6.039 -12.759 1.00 93.38 102 PHE A O 1
ATOM 816 N N . PRO A 1 103 ? 13.072 -7.100 -12.159 1.00 91.62 103 PRO A N 1
ATOM 817 C CA . PRO A 1 103 ? 13.776 -6.706 -13.365 1.00 91.62 103 PRO A CA 1
ATOM 818 C C . PRO A 1 103 ? 13.178 -7.434 -14.577 1.00 91.62 103 PRO A C 1
ATOM 820 O O . PRO A 1 103 ? 12.760 -8.590 -14.471 1.00 91.62 103 PRO A O 1
ATOM 823 N N . TRP A 1 104 ? 13.167 -6.793 -15.744 1.00 84.75 104 TRP A N 1
ATOM 824 C CA . TRP A 1 104 ? 12.969 -7.523 -16.996 1.00 84.75 104 TRP A CA 1
ATOM 825 C C . TRP A 1 104 ? 14.178 -8.432 -17.202 1.00 84.75 104 TRP A C 1
ATOM 827 O O . TRP A 1 104 ? 15.311 -7.947 -17.267 1.00 84.75 104 TRP A O 1
ATOM 837 N N . GLU A 1 105 ? 13.949 -9.739 -17.306 1.00 73.31 105 GLU A N 1
ATOM 838 C CA . GLU A 1 105 ? 15.001 -10.639 -17.765 1.00 73.31 105 GLU A CA 1
ATOM 839 C C . GLU A 1 105 ? 15.323 -10.303 -19.227 1.00 73.31 105 GLU A C 1
ATOM 841 O O . GLU A 1 105 ? 14.432 -10.243 -20.079 1.00 73.31 105 GLU A O 1
ATOM 846 N N . THR A 1 106 ? 16.594 -9.993 -19.484 1.00 61.19 106 THR A N 1
ATOM 84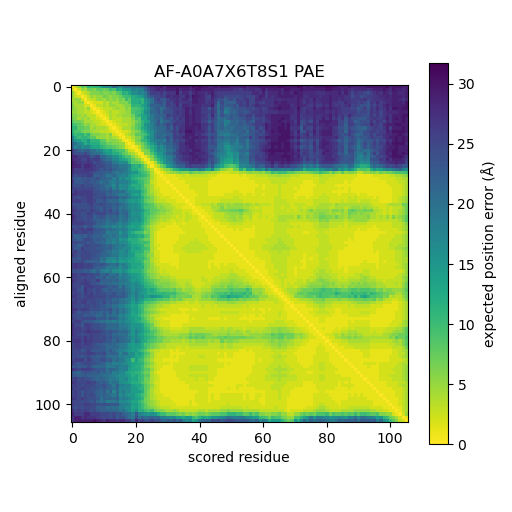7 C CA . THR A 1 106 ? 17.147 -9.733 -20.821 1.00 61.19 106 THR A CA 1
ATOM 848 C C . THR A 1 106 ? 17.716 -10.992 -21.434 1.00 61.19 106 THR A C 1
ATOM 850 O O . THR A 1 106 ? 18.420 -11.706 -20.684 1.00 61.19 106 THR A O 1
#

Sequence (106 aa):
MKKRIFGLLLSLCLVMALVPNLAMADGDTVTVSFDMKDHGTGAPVNQTIPKGTPAVEPEDPVPLPEEKFYFGYWTYIRNYFVTRWDFSNNVNDDMTLSALWFPWET

pLDDT: mean 84.9, std 16.47, range [49.94, 98.5]

Se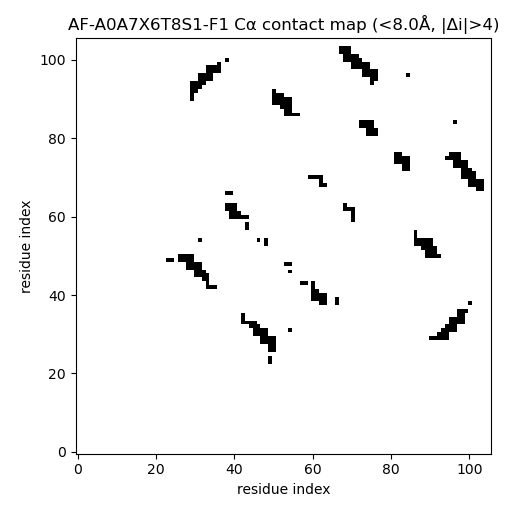condary structure (DSSP, 8-state):
-HHHHHHHHHHHHHHHHHS------SS-EEEEEEE-TT-SB-PPPPEEEETTEEPPPPPPPBPPTTS-EEEEEEEEEETTEEEE--TTSEE-S-EEEEEEEEEPP-

Nearest PDB structures (foldseek):
  7v08-assembly1_x  TM=3.577E-01  e=3.172E-01  Saccharomyces cerevisiae BY4741
  6qus-assembly1_I  TM=2.339E-01  e=9.802E+00  Homo sapiens

Radius of gyration: 19.25 Å; Cα contacts (8 Å, |Δi|>4): 163; chains: 1; bounding box: 54×40×37 Å

Mean predicted aligned error: 10.67 Å